Protein AF-A0A0X3PTU3-F1 (afdb_monomer_lite)

pLDDT: mean 90.6, std 8.25, range [59.19, 98.12]

Radius of gyration: 19.1 Å; chains: 1; bounding box: 50×30×57 Å

Foldseek 3Di:
DVVQLVVCCVPQQPDPPDDLLNSLVSCVVTVVCVLCPVLLADPDDPVNLVVSQVVVLVSLCSSVVHDVVVVDDSVVSCVVSVHDGSVVVSLVSNVVSVVVLVVDDCPDPVVCVVPDDDPDDDDDPDDDDDHSLNVNLVSCVVVVHDPVVD

Structure (mmCIF, N/CA/C/O backbone):
data_AF-A0A0X3PTU3-F1
#
_entry.id   AF-A0A0X3PTU3-F1
#
loop_
_atom_site.group_PDB
_atom_site.id
_atom_site.type_symbol
_atom_site.label_atom_id
_atom_site.label_alt_id
_atom_site.label_comp_id
_atom_site.label_asym_id
_atom_site.label_entity_id
_atom_site.label_seq_id
_atom_site.pdbx_PDB_ins_code
_atom_site.Cartn_x
_atom_site.Cartn_y
_atom_site.Cartn_z
_atom_site.occupancy
_atom_site.B_iso_or_equiv
_atom_site.auth_seq_id
_atom_site.auth_comp_id
_atom_site.auth_asym_id
_atom_site.auth_atom_id
_atom_site.pdbx_PDB_model_num
ATOM 1 N N . ALA A 1 1 ? -5.047 10.588 1.372 1.00 91.06 1 ALA A N 1
ATOM 2 C CA . ALA A 1 1 ? -5.165 9.525 2.401 1.00 91.06 1 ALA A CA 1
ATOM 3 C C . ALA A 1 1 ? -5.311 10.064 3.829 1.00 91.06 1 ALA A C 1
ATOM 5 O O . ALA A 1 1 ? -6.322 9.773 4.450 1.00 91.06 1 ALA A O 1
ATOM 6 N N . SER A 1 2 ? -4.368 10.862 4.358 1.00 95.00 2 SER A N 1
ATOM 7 C CA . SER A 1 2 ? -4.467 11.396 5.737 1.00 95.00 2 SER A CA 1
ATOM 8 C C . SER A 1 2 ? -5.755 12.192 5.989 1.00 95.00 2 SER A C 1
ATOM 10 O O . SER A 1 2 ? -6.485 11.901 6.932 1.00 95.00 2 SER A O 1
ATOM 12 N N . GLN A 1 3 ? -6.103 13.111 5.080 1.00 96.62 3 GLN A N 1
ATOM 13 C CA . GLN A 1 3 ? -7.364 13.857 5.158 1.00 96.62 3 GLN A CA 1
ATOM 14 C C . GLN A 1 3 ? -8.588 12.931 5.120 1.00 96.62 3 GLN A C 1
ATOM 16 O O . GLN A 1 3 ? -9.483 13.077 5.943 1.00 96.62 3 GLN A O 1
ATOM 21 N N . ALA A 1 4 ? -8.603 11.938 4.222 1.00 96.00 4 ALA A N 1
ATOM 22 C CA . ALA A 1 4 ? -9.687 10.957 4.135 1.00 96.00 4 ALA A CA 1
ATOM 23 C C . ALA A 1 4 ? -9.861 10.175 5.450 1.00 96.00 4 ALA A C 1
ATOM 25 O O . ALA A 1 4 ? -10.980 10.004 5.923 1.00 96.00 4 ALA A O 1
ATOM 26 N N . PHE A 1 5 ? -8.759 9.766 6.089 1.00 97.56 5 PHE A N 1
ATOM 27 C CA . PHE A 1 5 ? -8.810 9.137 7.409 1.00 97.56 5 PHE A CA 1
ATOM 28 C C . PHE A 1 5 ? -9.349 10.102 8.476 1.00 97.56 5 PHE A C 1
ATOM 30 O O . PHE A 1 5 ? -10.221 9.719 9.250 1.00 97.56 5 PHE A O 1
ATOM 37 N N . GLY A 1 6 ? -8.872 11.351 8.504 1.00 97.19 6 GLY A N 1
ATOM 38 C CA . GLY A 1 6 ? -9.312 12.363 9.471 1.00 97.19 6 GLY A CA 1
ATOM 39 C C . GLY A 1 6 ? -10.801 12.709 9.359 1.00 97.19 6 GLY A C 1
ATOM 40 O O . GLY A 1 6 ? -11.489 12.796 10.371 1.00 97.19 6 GLY A O 1
ATOM 41 N N . ARG A 1 7 ? -11.340 12.817 8.138 1.00 96.94 7 ARG A N 1
ATOM 42 C CA . ARG A 1 7 ? -12.767 13.113 7.902 1.00 96.94 7 ARG A CA 1
ATOM 43 C C . ARG A 1 7 ? -13.709 12.038 8.455 1.00 96.94 7 ARG A C 1
ATOM 45 O O . ARG A 1 7 ? -14.828 12.355 8.838 1.00 96.94 7 ARG A O 1
ATOM 52 N N . LEU A 1 8 ? -13.253 10.788 8.543 1.00 96.31 8 LEU A N 1
ATOM 53 C CA . LEU A 1 8 ? -14.029 9.659 9.075 1.00 96.31 8 LEU A CA 1
ATOM 54 C C . LEU A 1 8 ? -13.876 9.469 10.597 1.00 96.31 8 LEU A C 1
ATOM 56 O O . LEU A 1 8 ? -14.419 8.520 11.167 1.00 96.31 8 LEU A O 1
ATOM 60 N N . GLN A 1 9 ? -13.144 10.354 11.282 1.00 95.25 9 GLN A N 1
ATOM 61 C CA . GLN A 1 9 ? -12.805 10.184 12.695 1.00 95.25 9 GLN A CA 1
ATOM 62 C C . GLN A 1 9 ? -14.021 10.195 13.620 1.00 95.25 9 GLN A C 1
ATOM 64 O O . GLN A 1 9 ? -14.184 9.260 14.405 1.00 95.25 9 GLN A O 1
ATOM 69 N N . ALA A 1 10 ? -14.884 11.204 13.510 1.00 94.19 10 ALA A N 1
ATOM 70 C CA . ALA A 1 10 ? -16.081 11.306 14.343 1.00 94.19 10 ALA A CA 1
ATOM 71 C C . ALA A 1 10 ? -17.159 10.286 13.938 1.00 94.19 10 ALA A C 1
ATOM 73 O O . ALA A 1 10 ? -17.757 9.640 14.794 1.00 94.19 10 ALA A O 1
ATOM 74 N N . SER A 1 11 ? -17.372 10.102 12.632 1.00 95.12 11 SER A N 1
ATOM 75 C CA . SER A 1 11 ? -18.475 9.294 12.103 1.00 95.12 11 SER A CA 1
ATOM 76 C C . SER A 1 11 ? -18.219 7.786 12.144 1.00 95.12 11 SER A C 1
ATOM 78 O O . SER A 1 11 ? -19.162 7.025 12.367 1.00 95.12 11 SER A O 1
ATOM 80 N N . VAL A 1 12 ? -16.966 7.347 11.956 1.00 96.44 12 VAL A N 1
ATOM 81 C CA . VAL A 1 12 ? -16.606 5.923 11.849 1.00 96.44 12 VAL A CA 1
ATOM 82 C C . VAL A 1 12 ? -15.658 5.481 12.963 1.00 96.44 12 VAL A C 1
ATOM 84 O O . VAL A 1 12 ? -15.972 4.550 13.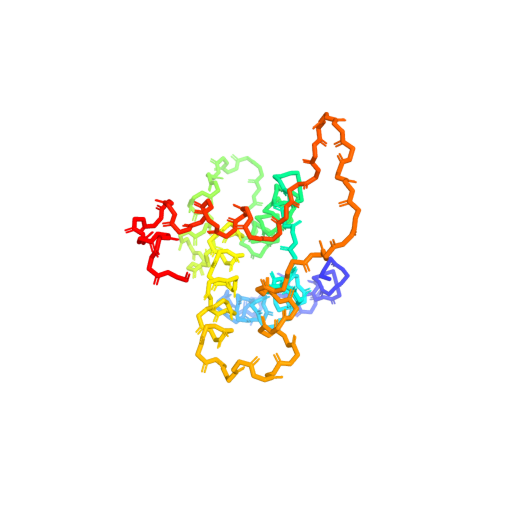704 1.00 96.44 12 VAL A O 1
ATOM 87 N N . TRP A 1 13 ? -14.494 6.120 13.121 1.00 95.62 13 TRP A N 1
ATOM 88 C CA . TRP A 1 13 ? -13.442 5.591 14.006 1.00 95.62 13 TRP A CA 1
ATOM 89 C C . TRP A 1 13 ? -13.807 5.686 15.492 1.00 95.62 13 TRP A C 1
ATOM 91 O O . TRP A 1 13 ? -13.552 4.744 16.249 1.00 95.62 13 TRP A O 1
ATOM 101 N N . ASN A 1 14 ? -14.434 6.787 15.911 1.00 94.25 14 ASN A N 1
ATOM 102 C CA . ASN A 1 14 ? -14.815 7.042 17.304 1.00 94.25 14 ASN A CA 1
ATOM 103 C C . ASN A 1 14 ? -16.208 6.529 17.675 1.00 94.25 14 ASN A C 1
ATOM 105 O O . ASN A 1 14 ? -16.518 6.441 18.856 1.00 94.25 14 ASN A O 1
ATOM 109 N N . ARG A 1 15 ? -17.032 6.136 16.701 1.00 94.62 15 ARG A N 1
ATOM 110 C CA . ARG A 1 15 ? -18.385 5.650 16.977 1.00 94.62 15 ARG A CA 1
ATOM 111 C C . ARG A 1 15 ? -18.351 4.244 17.584 1.00 94.62 15 ARG A C 1
ATOM 113 O O . ARG A 1 15 ? -17.747 3.334 17.007 1.00 94.62 15 ARG A O 1
ATOM 120 N N . HIS A 1 16 ? -19.003 4.070 18.735 1.00 91.00 16 HIS A N 1
ATOM 121 C CA . HIS A 1 16 ? -19.056 2.795 19.465 1.00 91.00 16 HIS A CA 1
ATOM 122 C C . HIS A 1 16 ? -20.005 1.774 18.823 1.00 91.00 16 HIS A C 1
ATOM 124 O O . HIS A 1 16 ? -19.693 0.592 18.799 1.00 91.00 16 HIS A O 1
ATOM 130 N N . GLY A 1 17 ? -21.105 2.226 18.214 1.00 93.25 17 GLY A N 1
ATOM 131 C CA . GLY A 1 17 ? -22.088 1.347 17.563 1.00 93.25 17 GLY A CA 1
ATOM 132 C C . GLY A 1 17 ? -21.658 0.744 16.218 1.00 93.25 17 GLY A C 1
ATOM 133 O O . GLY A 1 17 ? -22.477 0.133 15.546 1.00 93.25 17 GLY A O 1
ATOM 134 N N . ILE A 1 18 ? -20.408 0.938 15.779 1.00 95.81 18 ILE A N 1
ATOM 135 C CA . ILE A 1 18 ? -19.899 0.363 14.524 1.00 95.81 18 ILE A CA 1
ATOM 136 C C . ILE A 1 18 ? -18.930 -0.768 14.851 1.00 95.81 18 ILE A C 1
ATOM 138 O O . ILE A 1 18 ? -17.892 -0.544 15.478 1.00 95.81 18 ILE A O 1
ATOM 142 N N . HIS A 1 19 ? -19.226 -1.965 14.344 1.00 96.69 19 HIS A N 1
ATOM 143 C CA . HIS A 1 19 ? -18.353 -3.127 14.484 1.00 96.69 19 HIS A CA 1
ATOM 144 C C . HIS A 1 19 ? -16.975 -2.906 13.850 1.00 96.69 19 HIS A C 1
ATOM 146 O O . HIS A 1 19 ? -16.841 -2.291 12.786 1.00 96.69 19 HIS A O 1
ATOM 152 N N . LEU A 1 20 ? -15.942 -3.484 14.470 1.00 96.50 20 LEU A N 1
ATOM 153 C CA . LEU A 1 20 ? -14.557 -3.388 14.005 1.00 96.50 20 LEU A CA 1
ATOM 154 C C . LEU A 1 20 ? -14.405 -3.827 12.542 1.00 96.50 20 LEU A C 1
ATOM 156 O O . LEU A 1 20 ? -13.780 -3.116 11.758 1.00 96.50 20 LEU A O 1
ATOM 160 N N . ASN A 1 21 ? -15.031 -4.939 12.146 1.00 97.12 21 ASN A N 1
ATOM 161 C CA . ASN A 1 21 ? -14.969 -5.433 10.768 1.00 97.12 21 ASN A CA 1
ATOM 162 C C . ASN A 1 21 ? -15.468 -4.384 9.754 1.00 97.12 21 ASN A C 1
ATOM 164 O O . ASN A 1 21 ? -14.843 -4.160 8.719 1.00 97.12 21 ASN A O 1
ATOM 168 N N . THR A 1 22 ? -16.547 -3.666 10.077 1.00 97.69 22 THR A N 1
ATOM 169 C CA . THR A 1 22 ? -17.068 -2.574 9.241 1.00 97.69 22 THR A CA 1
ATOM 170 C C . THR A 1 22 ? -16.081 -1.410 9.160 1.00 97.69 22 THR A C 1
ATOM 172 O O . THR A 1 22 ? -15.844 -0.886 8.070 1.00 97.69 22 THR A O 1
ATOM 175 N N . LYS A 1 23 ? -15.427 -1.045 10.274 1.00 98.06 23 LYS A N 1
ATOM 176 C CA . LYS A 1 23 ? -14.362 -0.025 10.272 1.00 98.06 23 LYS A CA 1
ATOM 177 C C . LYS A 1 23 ? -13.189 -0.443 9.379 1.00 98.06 23 LYS A C 1
ATOM 179 O O . LYS A 1 23 ? -12.700 0.371 8.600 1.00 98.06 23 LYS A O 1
ATOM 184 N N . LEU A 1 24 ? -12.771 -1.708 9.435 1.00 98.06 24 LEU A N 1
ATOM 185 C CA . LEU A 1 24 ? -11.685 -2.231 8.599 1.00 98.06 24 LEU A CA 1
ATOM 186 C C . LEU A 1 24 ? -12.059 -2.261 7.110 1.00 98.06 24 LEU A C 1
ATOM 188 O O . LEU A 1 24 ? -11.236 -1.893 6.271 1.00 98.06 24 LEU A O 1
ATOM 192 N N . LYS A 1 25 ? -13.303 -2.622 6.768 1.00 97.88 25 LYS A N 1
ATOM 193 C CA . LYS A 1 25 ? -13.815 -2.534 5.388 1.00 97.88 25 LYS A CA 1
ATOM 194 C C . LYS A 1 25 ? -13.803 -1.091 4.876 1.00 97.88 25 LYS A C 1
ATOM 196 O O . LYS A 1 25 ? -13.281 -0.846 3.792 1.00 97.88 25 LYS A O 1
ATOM 201 N N . MET A 1 26 ? -14.277 -0.134 5.676 1.00 97.62 26 MET A N 1
ATOM 202 C CA . MET A 1 26 ? -14.223 1.297 5.339 1.00 97.62 26 MET A CA 1
ATOM 203 C C . MET A 1 26 ? -12.784 1.796 5.168 1.00 97.62 26 MET A C 1
ATOM 205 O O . MET A 1 26 ? -12.476 2.524 4.225 1.00 97.62 26 MET A O 1
ATOM 209 N N . TYR A 1 27 ? -11.876 1.363 6.045 1.00 98.12 27 TYR A N 1
ATOM 210 C CA . TYR A 1 27 ? -10.459 1.694 5.948 1.00 98.12 27 TYR A CA 1
ATOM 211 C C . TYR A 1 27 ? -9.841 1.196 4.633 1.00 98.12 27 TYR A C 1
ATOM 213 O O . TYR A 1 27 ? -9.174 1.971 3.943 1.00 98.12 27 TYR A O 1
ATOM 221 N N . LYS A 1 28 ? -10.112 -0.061 4.250 1.00 97.81 28 LYS A N 1
ATOM 222 C CA . LYS A 1 28 ? -9.689 -0.634 2.962 1.00 97.81 28 LYS A CA 1
ATOM 223 C C . LYS A 1 28 ? -10.262 0.152 1.778 1.00 97.81 28 LYS A C 1
ATOM 225 O O . LYS A 1 28 ? -9.511 0.554 0.892 1.00 97.81 28 LYS A O 1
ATOM 230 N N . ALA A 1 29 ? -11.569 0.402 1.795 1.00 97.62 29 ALA A N 1
ATOM 231 C CA . ALA A 1 29 ? -12.295 0.998 0.678 1.00 97.62 29 ALA A CA 1
ATOM 232 C C . ALA A 1 29 ? -11.948 2.471 0.419 1.00 97.62 29 ALA A C 1
ATOM 234 O O . ALA A 1 29 ? -11.891 2.881 -0.737 1.00 97.62 29 ALA A O 1
ATOM 235 N N . VAL A 1 30 ? -11.704 3.264 1.469 1.00 97.62 30 VAL A N 1
ATOM 236 C CA . VAL A 1 30 ? -11.517 4.721 1.338 1.00 97.62 30 VAL A CA 1
ATOM 237 C C . VAL A 1 30 ? -10.066 5.130 1.554 1.00 97.62 30 VAL A C 1
ATOM 239 O O . VAL A 1 30 ? -9.506 5.907 0.782 1.00 97.62 30 VAL A O 1
ATOM 242 N N . VAL A 1 31 ? -9.432 4.644 2.622 1.00 97.88 31 VAL A N 1
ATOM 243 C CA . VAL A 1 31 ? -8.127 5.171 3.041 1.00 97.88 31 VAL A CA 1
ATOM 244 C C . VAL A 1 31 ? -6.997 4.455 2.321 1.00 97.88 31 VAL A C 1
ATOM 246 O O . VAL A 1 31 ? -6.118 5.132 1.789 1.00 97.88 31 VAL A O 1
ATOM 249 N N . LEU A 1 32 ? -7.020 3.119 2.283 1.00 97.19 32 LEU A N 1
ATOM 250 C CA . LEU A 1 32 ? -5.991 2.338 1.593 1.00 97.19 32 LEU A CA 1
ATOM 251 C C . LEU A 1 32 ? -6.043 2.523 0.080 1.00 97.19 32 LEU A C 1
ATOM 253 O O . LEU A 1 32 ? -4.991 2.716 -0.521 1.00 97.19 32 LEU A O 1
ATOM 257 N N . SER A 1 33 ? -7.235 2.539 -0.519 1.00 96.56 33 SER A N 1
ATOM 258 C CA . SER A 1 33 ? -7.405 2.847 -1.946 1.00 96.56 33 SER A CA 1
ATOM 259 C C . SER A 1 33 ? -6.790 4.204 -2.305 1.00 96.56 33 SER A C 1
ATOM 261 O O . SER A 1 33 ? -5.973 4.288 -3.214 1.00 96.56 33 SER A O 1
ATOM 263 N N . THR A 1 34 ? -7.075 5.248 -1.520 1.00 97.06 34 THR A N 1
ATOM 264 C CA . THR A 1 34 ? -6.476 6.577 -1.714 1.00 97.06 34 THR A CA 1
ATOM 265 C C . THR A 1 34 ? -4.968 6.583 -1.442 1.00 97.06 34 THR A C 1
ATOM 267 O O . THR A 1 34 ? -4.233 7.344 -2.062 1.00 97.06 34 THR A O 1
ATOM 270 N N . LEU A 1 35 ? -4.485 5.794 -0.475 1.00 96.19 35 LEU A N 1
ATOM 271 C CA . LEU A 1 35 ? -3.063 5.733 -0.115 1.00 96.19 35 LEU A CA 1
ATOM 272 C C . LEU A 1 35 ? -2.219 5.059 -1.199 1.00 96.19 35 LEU A C 1
ATOM 274 O O . LEU A 1 35 ? -1.071 5.447 -1.396 1.00 96.19 35 LEU A O 1
ATOM 278 N N . LEU A 1 36 ? -2.780 4.046 -1.857 1.00 95.81 36 LEU A N 1
ATOM 279 C CA . LEU A 1 36 ? -2.118 3.236 -2.878 1.00 95.81 36 LEU A CA 1
ATOM 280 C C . LEU A 1 36 ? -2.505 3.649 -4.304 1.00 95.81 36 LEU A C 1
ATOM 282 O O . LEU A 1 36 ? -2.136 2.964 -5.254 1.00 95.81 36 LEU A O 1
ATOM 286 N N . TYR A 1 37 ? -3.236 4.750 -4.465 1.00 94.75 37 TYR A N 1
ATOM 287 C CA . TYR A 1 37 ? -3.662 5.231 -5.772 1.00 94.75 37 TYR A CA 1
ATOM 288 C C . TYR A 1 37 ? -2.454 5.548 -6.662 1.00 94.75 37 TYR A C 1
ATOM 290 O O . TYR A 1 37 ? -1.652 6.418 -6.332 1.00 94.75 37 TYR A O 1
ATOM 298 N N . GLY A 1 38 ? -2.325 4.844 -7.789 1.00 92.50 38 GLY A N 1
ATOM 299 C CA . GLY A 1 38 ? -1.200 4.988 -8.715 1.00 92.50 38 GLY A CA 1
ATOM 300 C C . GLY A 1 38 ? 0.089 4.301 -8.256 1.00 92.50 38 GLY A C 1
ATOM 301 O O . GLY A 1 38 ? 1.123 4.442 -8.912 1.00 92.50 38 GLY A O 1
ATOM 302 N N . ALA A 1 39 ? 0.061 3.537 -7.158 1.00 92.75 39 ALA A N 1
ATOM 303 C CA . ALA A 1 39 ? 1.233 2.818 -6.666 1.00 92.75 39 ALA A CA 1
ATOM 304 C C . ALA A 1 39 ? 1.759 1.761 -7.652 1.00 92.75 39 ALA A C 1
ATOM 306 O O . ALA A 1 39 ? 2.916 1.347 -7.524 1.00 92.75 39 ALA A O 1
ATOM 307 N N . GLU A 1 40 ? 0.958 1.368 -8.655 1.00 91.44 40 GLU A N 1
ATOM 308 C CA . GLU A 1 40 ? 1.380 0.496 -9.757 1.00 91.44 40 GLU A CA 1
ATOM 309 C C . GLU A 1 40 ? 2.651 0.988 -10.450 1.00 91.44 40 GLU A C 1
ATOM 311 O O . GLU A 1 40 ? 3.478 0.166 -10.847 1.00 91.44 40 GLU A O 1
ATOM 316 N N . THR A 1 41 ? 2.806 2.307 -10.598 1.00 88.00 41 THR A N 1
ATOM 317 C CA . THR A 1 41 ? 3.835 2.930 -11.447 1.00 88.00 41 THR A CA 1
ATOM 318 C C . THR A 1 41 ? 4.890 3.698 -10.654 1.00 88.00 41 THR A C 1
ATOM 320 O O . THR A 1 41 ? 5.874 4.182 -11.218 1.00 88.00 41 THR A O 1
ATOM 323 N N . TRP A 1 42 ? 4.748 3.785 -9.329 1.00 89.81 42 TRP A N 1
ATOM 324 C CA . TRP A 1 42 ? 5.689 4.519 -8.490 1.00 89.81 42 TRP A CA 1
ATOM 325 C C . TRP A 1 42 ? 7.053 3.831 -8.389 1.00 89.81 42 TRP A C 1
ATOM 327 O O . TRP A 1 42 ? 7.172 2.662 -8.015 1.00 89.81 42 TRP A O 1
ATOM 337 N N . THR A 1 43 ? 8.123 4.607 -8.559 1.00 87.50 43 THR A N 1
ATOM 338 C CA . THR A 1 43 ? 9.445 4.267 -8.017 1.00 87.50 43 THR A CA 1
ATOM 339 C C . THR A 1 43 ? 9.470 4.503 -6.510 1.00 87.50 43 THR A C 1
ATOM 341 O O . THR A 1 43 ? 9.843 5.578 -6.035 1.00 87.50 43 THR A O 1
ATOM 344 N N . VAL A 1 44 ? 9.059 3.497 -5.735 1.00 83.31 44 VAL A N 1
ATOM 345 C CA . VAL A 1 44 ? 9.012 3.614 -4.273 1.00 83.31 44 VAL A CA 1
ATOM 346 C C . VAL A 1 44 ? 10.409 3.470 -3.664 1.00 83.31 44 VAL A C 1
ATOM 348 O O . VAL A 1 44 ? 10.988 2.384 -3.608 1.00 83.31 44 VAL A O 1
ATOM 351 N N . TYR A 1 45 ? 10.943 4.576 -3.149 1.00 86.25 45 TYR A N 1
ATOM 352 C CA . TYR A 1 45 ? 12.158 4.577 -2.332 1.00 86.25 45 TYR A CA 1
ATOM 353 C C . TYR A 1 45 ? 11.881 4.065 -0.914 1.00 86.25 45 TYR A C 1
ATOM 355 O O . TYR A 1 45 ? 10.777 4.214 -0.389 1.00 86.25 45 TYR A O 1
ATOM 363 N N . SER A 1 46 ? 12.911 3.533 -0.249 1.00 86.31 46 SER A N 1
ATOM 364 C CA . SER A 1 46 ? 12.821 3.006 1.124 1.00 86.31 46 SER A CA 1
ATOM 365 C C . SER A 1 46 ? 12.226 4.014 2.110 1.00 86.31 46 SER A C 1
ATOM 367 O O . SER A 1 46 ? 11.337 3.667 2.885 1.00 86.31 46 SER A O 1
ATOM 369 N N . ASN A 1 47 ? 12.649 5.278 2.036 1.00 90.31 47 ASN A N 1
ATOM 370 C CA . ASN A 1 47 ? 12.125 6.341 2.895 1.00 90.31 47 ASN A CA 1
ATOM 371 C C . ASN A 1 47 ? 10.629 6.594 2.678 1.00 90.31 47 ASN A C 1
ATOM 373 O O . ASN A 1 47 ? 9.914 6.843 3.646 1.00 90.31 47 ASN A O 1
ATOM 377 N N . GLN A 1 48 ? 10.150 6.501 1.435 1.00 91.56 48 GLN A N 1
ATOM 378 C CA . GLN A 1 48 ? 8.730 6.672 1.125 1.00 91.56 48 GLN A CA 1
ATOM 379 C C . GLN A 1 48 ? 7.920 5.478 1.632 1.00 91.56 48 GLN A C 1
ATOM 381 O O . GLN A 1 48 ? 6.934 5.668 2.339 1.00 91.56 48 GLN A O 1
ATOM 386 N N . ALA A 1 49 ? 8.392 4.251 1.382 1.00 92.31 49 ALA A N 1
ATOM 387 C CA . ALA A 1 49 ? 7.755 3.044 1.906 1.00 92.31 49 ALA A CA 1
ATOM 388 C C . ALA A 1 49 ? 7.650 3.070 3.441 1.00 92.31 49 ALA A C 1
ATOM 390 O O . ALA A 1 49 ? 6.600 2.746 3.986 1.00 92.31 49 ALA A O 1
ATOM 391 N N . ARG A 1 50 ? 8.698 3.535 4.139 1.00 94.75 50 ARG A N 1
ATOM 392 C CA . ARG A 1 50 ? 8.696 3.676 5.603 1.00 94.75 50 ARG A CA 1
ATOM 393 C C . ARG A 1 50 ? 7.642 4.672 6.092 1.00 94.75 50 ARG A C 1
ATOM 395 O O . ARG A 1 50 ? 6.923 4.369 7.039 1.00 94.75 50 ARG A O 1
ATOM 402 N N . LYS A 1 51 ? 7.518 5.835 5.441 1.00 95.88 51 LYS A N 1
ATOM 403 C CA . LYS A 1 51 ? 6.491 6.838 5.780 1.00 95.88 51 LYS A CA 1
ATOM 404 C C . LYS A 1 51 ? 5.077 6.292 5.569 1.00 95.88 51 LYS A C 1
ATOM 406 O O . LYS A 1 51 ? 4.225 6.460 6.440 1.00 95.88 51 LYS A O 1
ATOM 411 N N . LEU A 1 52 ? 4.846 5.605 4.449 1.00 96.31 52 LEU A N 1
ATOM 412 C CA . LEU A 1 52 ? 3.566 4.959 4.153 1.00 96.31 52 LEU A CA 1
ATOM 413 C C . LEU A 1 52 ? 3.241 3.866 5.182 1.00 96.31 52 LEU A C 1
ATOM 415 O O . LEU A 1 52 ? 2.119 3.818 5.681 1.00 96.31 52 LEU A O 1
ATOM 419 N N . ASN A 1 53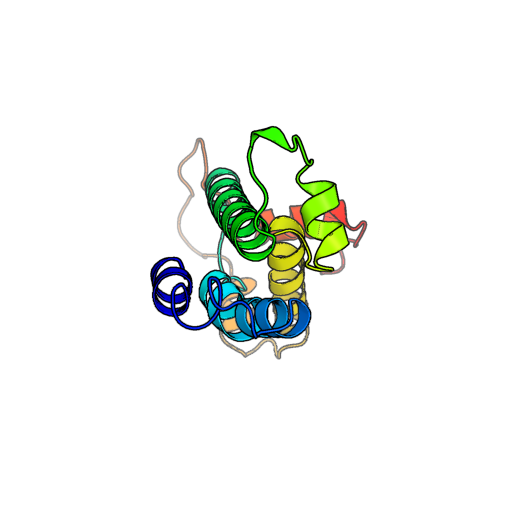 ? 4.225 3.040 5.550 1.00 96.38 53 ASN A N 1
ATOM 420 C CA . ASN A 1 53 ? 4.062 1.992 6.557 1.00 96.38 53 ASN A CA 1
ATOM 421 C C . ASN A 1 53 ? 3.720 2.568 7.937 1.00 96.38 53 ASN A C 1
ATOM 423 O O . ASN A 1 53 ? 2.772 2.117 8.574 1.00 96.38 53 ASN A O 1
ATOM 427 N N . HIS A 1 54 ? 4.426 3.619 8.362 1.00 96.25 54 HIS A N 1
ATOM 428 C CA . HIS A 1 54 ? 4.125 4.314 9.612 1.00 96.25 54 HIS A CA 1
ATOM 429 C C . HIS A 1 54 ? 2.703 4.897 9.616 1.00 96.25 54 HIS A C 1
ATOM 431 O O . HIS A 1 54 ? 1.962 4.722 10.582 1.00 96.25 54 HIS A O 1
ATOM 437 N N . PHE A 1 55 ? 2.289 5.552 8.524 1.00 97.56 55 PHE A N 1
ATOM 438 C CA . PHE A 1 55 ? 0.923 6.062 8.388 1.00 97.56 55 PHE A CA 1
ATOM 439 C C . PHE A 1 55 ? -0.118 4.937 8.483 1.00 97.56 55 PHE A C 1
ATOM 441 O O . PHE A 1 55 ? -1.097 5.066 9.218 1.00 97.56 55 PHE A O 1
ATOM 448 N N . HIS A 1 56 ? 0.107 3.830 7.775 1.00 97.88 56 HIS A N 1
ATOM 449 C CA . HIS A 1 56 ? -0.776 2.670 7.778 1.00 97.88 56 HIS A CA 1
ATOM 450 C C . HIS A 1 56 ? -0.954 2.084 9.184 1.00 97.88 56 HIS A C 1
ATOM 452 O O . HIS A 1 56 ? -2.081 1.997 9.673 1.00 97.88 56 HIS A O 1
ATOM 458 N N . LEU A 1 57 ? 0.147 1.788 9.876 1.00 97.38 57 LEU A N 1
ATOM 459 C CA . LEU A 1 57 ? 0.127 1.239 11.234 1.00 97.38 57 LEU A CA 1
ATOM 460 C C . LEU A 1 57 ? -0.486 2.210 12.248 1.00 97.38 57 LEU A C 1
ATOM 462 O O . LEU A 1 57 ? -1.258 1.796 13.111 1.00 97.38 57 LEU A O 1
ATOM 466 N N . SER A 1 58 ? -0.209 3.512 12.117 1.00 96.81 58 SER A N 1
ATOM 467 C CA . SER A 1 58 ? -0.839 4.545 12.947 1.00 96.81 58 SER A CA 1
ATOM 468 C C . SER A 1 58 ? -2.364 4.549 12.785 1.00 96.81 58 SER A C 1
ATOM 470 O O . SER A 1 58 ? -3.093 4.623 13.776 1.00 96.81 58 SER A O 1
ATOM 472 N N . CYS A 1 59 ? -2.862 4.401 11.553 1.00 97.25 59 CYS A N 1
ATOM 473 C CA . CYS A 1 59 ? -4.296 4.291 11.290 1.00 97.25 59 CYS A CA 1
ATOM 474 C C . CYS A 1 59 ? -4.899 3.031 11.925 1.00 97.25 59 CYS A C 1
ATOM 476 O O . CYS A 1 59 ? -5.920 3.130 12.605 1.00 97.25 59 CYS A O 1
ATOM 478 N N . LEU A 1 60 ? -4.265 1.866 11.746 1.00 97.69 60 LEU A N 1
ATOM 479 C CA . LEU A 1 60 ? -4.755 0.603 12.307 1.00 97.69 60 LEU A CA 1
ATOM 480 C C . LEU A 1 60 ? -4.791 0.632 13.837 1.00 97.69 60 LEU A C 1
ATOM 482 O O . LEU A 1 60 ? -5.814 0.290 14.428 1.00 97.69 60 LEU A O 1
ATOM 486 N N . ARG A 1 61 ? -3.733 1.138 14.484 1.00 97.12 61 ARG A N 1
ATOM 487 C CA . ARG A 1 61 ? -3.699 1.319 15.944 1.00 97.12 61 ARG A CA 1
ATOM 488 C C . ARG A 1 61 ? -4.828 2.222 16.440 1.00 97.12 61 ARG A C 1
ATOM 490 O O . ARG A 1 61 ? -5.480 1.895 17.427 1.00 97.12 61 ARG A O 1
ATOM 497 N N . ARG A 1 62 ? -5.120 3.319 15.729 1.00 96.38 62 ARG A N 1
ATOM 498 C CA . ARG A 1 62 ? -6.242 4.217 16.062 1.00 96.38 62 ARG A CA 1
ATOM 499 C C . ARG A 1 62 ? -7.610 3.554 15.891 1.00 96.38 62 ARG A C 1
ATOM 501 O O . ARG A 1 62 ? -8.500 3.818 16.698 1.00 96.38 62 ARG A O 1
ATOM 508 N N . ILE A 1 63 ? -7.786 2.711 14.871 1.00 96.75 63 ILE A N 1
ATOM 509 C CA . ILE A 1 63 ? -9.025 1.942 14.659 1.00 96.75 63 ILE A CA 1
ATOM 510 C C . ILE A 1 63 ? -9.221 0.918 15.784 1.00 96.75 63 ILE A C 1
ATOM 512 O O . ILE A 1 63 ? -10.325 0.811 16.313 1.00 96.75 63 ILE A O 1
ATOM 516 N N . LEU A 1 64 ? -8.149 0.226 16.176 1.00 95.88 64 LEU A N 1
ATOM 517 C CA . LEU A 1 64 ? -8.136 -0.762 17.260 1.00 95.88 64 LEU A CA 1
ATOM 518 C C . LEU A 1 64 ? -8.136 -0.147 18.669 1.00 95.88 64 LEU A C 1
ATOM 520 O O . LEU A 1 64 ? -8.209 -0.885 19.643 1.00 95.88 64 LEU A O 1
ATOM 524 N N . LYS A 1 65 ? -8.049 1.186 18.785 1.00 95.25 65 LYS A N 1
ATOM 525 C CA . LYS A 1 65 ? -7.959 1.916 20.063 1.00 95.25 65 LYS A CA 1
ATOM 526 C C . LYS A 1 65 ? -6.763 1.496 20.930 1.00 95.25 65 LYS A C 1
ATOM 528 O O . LYS A 1 65 ? -6.833 1.561 22.152 1.00 95.25 65 LYS A O 1
ATOM 533 N N . LEU A 1 66 ? -5.654 1.130 20.288 1.00 95.50 66 LEU A N 1
ATOM 534 C CA . LEU A 1 66 ? -4.421 0.753 20.974 1.00 95.50 66 LEU A CA 1
ATOM 535 C C . LEU A 1 66 ? -3.649 1.983 21.449 1.00 95.50 66 LEU A C 1
ATOM 537 O O . LEU A 1 66 ? -3.479 2.961 20.710 1.00 95.50 66 LEU A O 1
ATOM 541 N N . ARG A 1 67 ? -3.145 1.898 22.676 1.00 92.94 67 ARG A N 1
ATOM 542 C CA . ARG A 1 67 ? -2.274 2.882 23.315 1.00 92.94 67 ARG A CA 1
ATOM 543 C C . ARG A 1 67 ? -0.824 2.417 23.230 1.00 92.94 67 ARG A C 1
ATOM 545 O O . ARG A 1 67 ? -0.528 1.236 23.083 1.00 92.94 67 ARG A O 1
ATOM 552 N N . TRP A 1 68 ? 0.108 3.358 23.359 1.00 87.94 68 TRP A N 1
ATOM 553 C CA . TRP A 1 68 ? 1.541 3.040 23.380 1.00 87.94 68 TRP A CA 1
ATOM 554 C C . TRP A 1 68 ? 1.922 2.139 24.572 1.00 87.94 68 TRP A C 1
ATOM 556 O O . TRP A 1 68 ? 2.840 1.330 24.464 1.00 87.94 68 TRP A O 1
ATOM 566 N N . GLN A 1 69 ? 1.183 2.249 25.681 1.00 93.69 69 GLN A N 1
ATOM 567 C CA . GLN A 1 69 ? 1.363 1.466 26.909 1.00 93.69 69 GLN A CA 1
ATOM 568 C C . GLN A 1 69 ? 1.094 -0.024 26.705 1.00 93.69 69 GLN A C 1
ATOM 570 O O . GLN A 1 69 ? 1.685 -0.842 27.402 1.00 93.69 69 GLN A O 1
ATOM 575 N N . ASP A 1 70 ? 0.260 -0.375 25.723 1.00 93.94 70 ASP A N 1
ATOM 576 C CA . ASP A 1 70 ? -0.117 -1.763 25.458 1.00 93.94 70 ASP A CA 1
ATOM 577 C C . ASP A 1 70 ? 1.059 -2.567 24.861 1.00 93.94 70 ASP A C 1
ATOM 579 O O . ASP A 1 70 ? 0.985 -3.788 24.777 1.00 93.94 70 ASP A O 1
ATOM 583 N N . ARG A 1 71 ? 2.142 -1.891 24.425 1.00 93.75 71 ARG A N 1
ATOM 584 C CA . ARG A 1 71 ? 3.378 -2.485 23.867 1.00 93.75 71 ARG A CA 1
ATOM 585 C C . ARG A 1 71 ? 3.135 -3.535 22.772 1.00 93.75 71 ARG A C 1
ATOM 587 O O . ARG A 1 71 ? 3.948 -4.429 22.562 1.00 93.75 71 ARG A O 1
ATOM 594 N N . ILE A 1 72 ? 2.033 -3.393 22.035 1.00 95.94 72 ILE A N 1
ATOM 595 C CA . ILE A 1 72 ? 1.641 -4.335 20.986 1.00 95.94 72 ILE A CA 1
ATOM 596 C C . ILE A 1 72 ? 2.531 -4.146 19.747 1.00 95.94 72 ILE A C 1
ATOM 598 O O . ILE A 1 72 ? 2.576 -3.031 19.194 1.00 95.94 72 ILE A O 1
ATOM 602 N N . PRO A 1 73 ? 3.210 -5.211 19.276 1.00 96.19 73 PRO A N 1
ATOM 603 C CA . PRO A 1 73 ? 4.081 -5.134 18.112 1.00 96.19 73 PRO A CA 1
ATOM 604 C C . PRO A 1 73 ? 3.282 -4.898 16.825 1.00 96.19 73 PRO A C 1
ATOM 606 O O . PRO A 1 73 ? 2.105 -5.238 16.716 1.00 96.19 73 PRO A O 1
ATOM 609 N N . ASP A 1 74 ? 3.931 -4.317 15.815 1.00 95.31 74 ASP A N 1
ATOM 610 C CA . ASP A 1 74 ? 3.287 -4.013 14.528 1.00 95.31 74 ASP A CA 1
ATOM 611 C C . ASP A 1 74 ? 2.773 -5.277 13.814 1.00 95.31 74 ASP A C 1
ATOM 613 O O . ASP A 1 74 ? 1.764 -5.218 13.116 1.00 95.31 74 ASP A O 1
ATOM 617 N N . THR A 1 75 ? 3.440 -6.420 14.003 1.00 95.94 75 THR A N 1
ATOM 618 C CA . THR A 1 75 ? 3.036 -7.721 13.443 1.00 95.94 75 THR A CA 1
ATOM 619 C C . THR A 1 75 ? 1.673 -8.165 13.967 1.00 95.94 75 THR A C 1
ATOM 621 O O . THR A 1 75 ? 0.796 -8.489 13.174 1.00 95.94 75 THR A O 1
ATOM 624 N N . GLU A 1 76 ? 1.462 -8.058 15.277 1.00 97.12 76 GLU A N 1
ATOM 625 C CA . GLU A 1 76 ? 0.198 -8.375 15.949 1.00 97.12 76 GLU A CA 1
ATOM 626 C C . GLU A 1 76 ? -0.935 -7.436 15.498 1.00 97.12 76 GLU A C 1
ATOM 628 O O . GLU A 1 76 ? -2.078 -7.851 15.313 1.00 97.12 76 GLU A O 1
ATOM 633 N N . VAL A 1 77 ? -0.634 -6.153 15.252 1.00 97.62 77 VAL A N 1
ATOM 634 C CA . VAL A 1 77 ? -1.617 -5.202 14.694 1.00 97.62 77 VAL A CA 1
ATOM 635 C C . VAL A 1 77 ? -2.095 -5.651 13.308 1.00 97.62 77 VAL A C 1
ATOM 637 O O . VAL A 1 77 ? -3.287 -5.561 12.999 1.00 97.62 77 VAL A O 1
ATOM 640 N N . LEU A 1 78 ? -1.182 -6.124 12.460 1.00 97.62 78 LEU A N 1
ATOM 641 C CA . LEU A 1 78 ? -1.524 -6.621 11.125 1.00 97.62 78 LEU A CA 1
ATOM 642 C C . LEU A 1 78 ? -2.320 -7.929 11.205 1.00 97.62 78 LEU A C 1
ATOM 644 O O . LEU A 1 78 ? -3.330 -8.057 10.514 1.00 97.62 78 LEU A O 1
ATOM 648 N N . GLU A 1 79 ? -1.928 -8.843 12.093 1.00 97.12 79 GLU A N 1
ATOM 649 C CA . GLU A 1 79 ? -2.611 -10.120 12.322 1.00 97.12 79 GLU A CA 1
ATOM 650 C C . GLU A 1 79 ? -4.063 -9.918 12.772 1.00 97.12 79 GLU A C 1
ATOM 652 O O . GLU A 1 79 ? -4.987 -10.376 12.099 1.00 97.12 79 GLU A O 1
ATOM 657 N N . ARG A 1 80 ? -4.291 -9.102 13.812 1.00 96.81 80 ARG A N 1
ATOM 658 C CA . ARG A 1 80 ? -5.642 -8.791 14.319 1.00 96.81 80 ARG A CA 1
ATOM 659 C C . ARG A 1 80 ? -6.562 -8.165 13.279 1.00 96.81 80 ARG A C 1
ATOM 661 O O . ARG A 1 80 ? -7.781 -8.298 13.366 1.00 96.81 80 ARG A O 1
ATOM 668 N N . THR A 1 81 ? -6.003 -7.411 12.335 1.00 97.00 81 THR A N 1
ATOM 669 C CA . THR A 1 81 ? -6.797 -6.726 11.305 1.00 97.00 81 THR A CA 1
ATOM 670 C C . THR A 1 81 ? -6.971 -7.558 10.038 1.00 97.00 81 THR A C 1
ATOM 672 O O . THR A 1 81 ? -7.842 -7.238 9.223 1.00 97.00 81 THR A O 1
ATOM 675 N N . GLY A 1 82 ? -6.149 -8.594 9.836 1.00 96.62 82 GLY A N 1
ATOM 676 C CA . GLY A 1 82 ? -6.075 -9.333 8.577 1.00 96.62 82 GLY A CA 1
ATOM 677 C C . GLY A 1 82 ? -5.721 -8.428 7.389 1.00 96.62 82 GLY A C 1
ATOM 678 O O . GLY A 1 82 ? -6.214 -8.631 6.273 1.00 96.62 82 GLY A O 1
ATOM 679 N N . ILE A 1 83 ? -4.955 -7.356 7.627 1.00 96.75 83 ILE A N 1
ATOM 680 C CA . ILE A 1 83 ? -4.517 -6.417 6.589 1.00 96.75 83 ILE A CA 1
ATOM 681 C C . ILE A 1 83 ? -3.025 -6.602 6.352 1.00 96.75 83 ILE A C 1
ATOM 683 O O . ILE A 1 83 ? -2.231 -6.659 7.283 1.00 96.75 83 ILE A O 1
ATOM 687 N N . LEU A 1 84 ? -2.647 -6.689 5.078 1.00 96.06 84 LEU A N 1
ATOM 688 C CA . LEU A 1 84 ? -1.256 -6.817 4.668 1.00 96.06 84 LEU A CA 1
ATOM 689 C C . LEU A 1 84 ? -0.456 -5.561 5.025 1.00 96.06 84 LEU A C 1
ATOM 691 O O . LEU A 1 84 ? -0.976 -4.448 4.996 1.00 96.06 84 LEU A O 1
ATOM 695 N N . SER A 1 85 ? 0.845 -5.725 5.268 1.00 95.69 85 SER A N 1
ATOM 696 C CA . SER A 1 85 ? 1.747 -4.581 5.418 1.00 95.69 85 SER A CA 1
ATOM 697 C C . SER A 1 85 ? 1.804 -3.739 4.137 1.00 95.69 85 SER A C 1
ATOM 699 O O . SER A 1 85 ? 1.608 -4.238 3.025 1.00 95.69 85 SER A O 1
ATOM 701 N N . ILE A 1 86 ? 2.164 -2.457 4.263 1.00 95.69 86 ILE A N 1
ATOM 702 C CA . ILE A 1 86 ? 2.344 -1.572 3.098 1.00 95.69 86 ILE A CA 1
ATOM 703 C C . ILE A 1 86 ? 3.383 -2.127 2.126 1.00 95.69 86 ILE A C 1
ATOM 705 O O . ILE A 1 86 ? 3.208 -2.036 0.915 1.00 95.69 86 ILE A O 1
ATOM 709 N N . HIS A 1 87 ? 4.446 -2.744 2.639 1.00 93.56 87 HIS A N 1
ATOM 710 C CA . HIS A 1 87 ? 5.469 -3.366 1.804 1.00 93.56 87 HIS A CA 1
ATOM 711 C C . HIS A 1 87 ? 4.913 -4.517 0.961 1.00 93.56 87 HIS A C 1
ATOM 713 O O . HIS A 1 87 ? 5.276 -4.641 -0.210 1.00 93.56 87 HIS A O 1
ATOM 719 N N . ALA A 1 88 ? 4.033 -5.338 1.538 1.00 93.94 88 ALA A N 1
ATOM 720 C CA . ALA A 1 88 ? 3.368 -6.419 0.822 1.00 93.94 88 ALA A CA 1
ATOM 721 C C . ALA A 1 88 ? 2.374 -5.874 -0.215 1.00 93.94 88 ALA A C 1
ATOM 723 O O . ALA A 1 88 ? 2.435 -6.274 -1.375 1.00 93.94 88 ALA A O 1
ATOM 724 N N . MET A 1 89 ? 1.537 -4.900 0.161 1.00 95.56 89 MET A N 1
ATOM 725 C CA . MET A 1 89 ? 0.555 -4.301 -0.753 1.00 95.56 89 MET A CA 1
ATOM 726 C C . MET A 1 89 ? 1.215 -3.600 -1.945 1.00 95.56 89 MET A C 1
ATOM 728 O O . MET A 1 89 ? 0.820 -3.829 -3.084 1.00 95.56 89 MET A O 1
ATOM 732 N N . LEU A 1 90 ? 2.261 -2.799 -1.711 1.00 93.88 90 LEU A N 1
ATOM 733 C CA . LEU A 1 90 ? 3.011 -2.138 -2.785 1.00 93.88 90 LEU A CA 1
ATOM 734 C C . LEU A 1 90 ? 3.599 -3.155 -3.765 1.00 93.88 90 LEU A C 1
ATOM 736 O O . LEU A 1 90 ? 3.486 -2.989 -4.977 1.00 93.88 90 LEU A O 1
ATOM 740 N N . ARG A 1 91 ? 4.189 -4.232 -3.241 1.00 92.19 91 ARG A N 1
ATOM 741 C CA . ARG A 1 91 ? 4.747 -5.307 -4.062 1.00 92.19 91 ARG A CA 1
ATOM 742 C C . ARG A 1 91 ? 3.667 -6.004 -4.880 1.00 92.19 91 ARG A C 1
ATOM 744 O O . ARG A 1 91 ? 3.863 -6.217 -6.070 1.00 92.19 91 ARG A O 1
ATOM 751 N N . GLN A 1 92 ? 2.533 -6.330 -4.264 1.00 93.25 92 GLN A N 1
ATOM 752 C CA . GLN A 1 92 ? 1.416 -6.987 -4.937 1.00 93.25 92 GLN A CA 1
ATOM 753 C C . GLN A 1 92 ? 0.864 -6.129 -6.082 1.00 93.25 92 GLN A C 1
ATOM 755 O O . GLN A 1 92 ? 0.682 -6.634 -7.186 1.00 93.25 92 GLN A O 1
ATOM 760 N N . VAL A 1 93 ? 0.643 -4.833 -5.842 1.00 93.75 93 VAL A N 1
ATOM 761 C CA . VAL A 1 93 ? 0.130 -3.895 -6.853 1.00 93.75 93 VAL A CA 1
ATOM 762 C C . VAL A 1 93 ? 1.120 -3.741 -8.014 1.00 93.75 93 VAL A C 1
ATOM 764 O O . VAL A 1 93 ? 0.722 -3.854 -9.173 1.00 93.75 93 VAL A O 1
ATOM 767 N N . GLN A 1 94 ? 2.415 -3.581 -7.722 1.00 92.62 94 GLN A N 1
ATOM 768 C CA . GLN A 1 94 ? 3.458 -3.489 -8.751 1.00 92.62 94 GLN A CA 1
ATOM 769 C C . GLN A 1 94 ? 3.578 -4.768 -9.585 1.00 92.62 94 GLN A C 1
ATOM 771 O O . GLN A 1 94 ? 3.648 -4.691 -10.808 1.00 92.62 94 GLN A O 1
ATOM 776 N N . LEU A 1 95 ? 3.558 -5.942 -8.948 1.00 92.12 95 LEU A N 1
ATOM 777 C CA . LEU A 1 95 ? 3.648 -7.224 -9.653 1.00 92.12 95 LEU A CA 1
ATOM 778 C C . LEU A 1 95 ? 2.397 -7.522 -10.481 1.00 92.12 95 LEU A C 1
ATOM 780 O O . LEU A 1 95 ? 2.496 -8.059 -11.583 1.00 92.12 95 LEU A O 1
ATOM 784 N N . ARG A 1 96 ? 1.212 -7.148 -9.983 1.00 93.81 96 ARG A N 1
ATOM 785 C CA . ARG A 1 96 ? -0.031 -7.280 -10.750 1.00 93.81 96 ARG A CA 1
ATOM 786 C C . ARG A 1 96 ? 0.018 -6.418 -12.008 1.00 93.81 96 ARG A C 1
ATOM 788 O O . ARG A 1 96 ? -0.324 -6.901 -13.087 1.00 93.81 96 ARG A O 1
ATOM 795 N N . TRP A 1 97 ? 0.470 -5.171 -11.874 1.00 92.81 97 TRP A N 1
ATOM 796 C CA . TRP A 1 97 ? 0.646 -4.265 -13.005 1.00 92.81 97 TRP A CA 1
ATOM 797 C C . TRP A 1 97 ? 1.691 -4.777 -13.993 1.00 92.81 97 TRP A C 1
ATOM 799 O O . TRP A 1 97 ? 1.413 -4.839 -15.186 1.00 92.81 97 TRP A O 1
ATOM 809 N N . SER A 1 98 ? 2.857 -5.223 -13.523 1.00 90.88 98 SER A N 1
ATOM 810 C CA . SER A 1 98 ? 3.892 -5.740 -14.420 1.00 90.88 98 SER A CA 1
ATOM 811 C C . SER A 1 98 ? 3.467 -7.013 -15.133 1.00 90.88 98 SER A C 1
ATOM 813 O O . SER A 1 98 ? 3.731 -7.159 -16.319 1.00 90.88 98 SER A O 1
ATOM 815 N N . GLY A 1 99 ? 2.766 -7.918 -14.447 1.00 91.12 99 GLY A N 1
ATOM 816 C CA . GLY A 1 99 ? 2.209 -9.111 -15.078 1.00 91.12 99 GLY A CA 1
ATOM 817 C C . GLY A 1 99 ? 1.145 -8.771 -16.123 1.00 91.12 99 GLY A C 1
ATOM 818 O O . GLY A 1 99 ? 0.993 -9.487 -17.109 1.00 91.12 99 GLY A O 1
ATOM 819 N N . HIS A 1 100 ? 0.397 -7.680 -15.943 1.00 92.12 100 HIS A N 1
ATOM 820 C CA . HIS A 1 100 ? -0.486 -7.169 -16.989 1.00 92.12 100 HIS A CA 1
ATOM 821 C C . HIS A 1 100 ? 0.312 -6.573 -18.156 1.00 92.12 100 HIS A C 1
ATOM 823 O O . HIS A 1 100 ? 0.036 -6.911 -19.300 1.00 92.12 100 HIS A O 1
ATOM 829 N N . LEU A 1 101 ? 1.340 -5.773 -17.866 1.00 91.12 101 LEU A N 1
ATOM 830 C CA . LEU A 1 101 ? 2.200 -5.129 -18.858 1.00 91.12 101 LEU A CA 1
ATOM 831 C C . LEU A 1 101 ? 2.926 -6.135 -19.763 1.00 91.12 101 LEU A C 1
ATOM 833 O O . LEU A 1 101 ? 3.003 -5.914 -20.963 1.00 91.12 101 LEU A O 1
ATOM 837 N N . VAL A 1 102 ? 3.399 -7.259 -19.220 1.00 89.12 102 VAL A N 1
ATOM 838 C CA . VAL A 1 102 ? 4.027 -8.341 -20.008 1.00 89.12 102 VAL A CA 1
ATOM 839 C C . VAL A 1 102 ? 3.045 -8.974 -20.989 1.00 89.12 102 VAL A C 1
ATOM 841 O O . VAL A 1 102 ? 3.417 -9.290 -22.113 1.00 89.12 102 VAL A O 1
ATOM 844 N N . ARG A 1 103 ? 1.788 -9.146 -20.566 1.00 91.62 103 ARG A N 1
ATOM 845 C CA . ARG A 1 103 ? 0.722 -9.756 -21.374 1.00 91.62 103 ARG A CA 1
ATOM 846 C C . ARG A 1 103 ? 0.087 -8.789 -22.373 1.00 91.62 103 ARG A C 1
ATOM 848 O O . ARG A 1 103 ? -0.710 -9.228 -23.193 1.00 91.62 103 ARG A O 1
ATOM 855 N N . MET A 1 104 ? 0.378 -7.489 -22.285 1.00 93.94 104 MET A N 1
ATOM 856 C CA . MET A 1 104 ? -0.072 -6.523 -23.286 1.00 93.94 104 MET A CA 1
ATOM 857 C C . MET A 1 104 ? 0.634 -6.761 -24.622 1.00 93.94 104 MET A C 1
ATOM 859 O O . MET A 1 104 ? 1.756 -7.262 -24.658 1.00 93.94 104 MET A O 1
ATOM 863 N N . ASP A 1 105 ? -0.014 -6.335 -25.700 1.00 93.94 105 ASP A N 1
ATOM 864 C CA . ASP A 1 105 ? 0.582 -6.269 -27.032 1.00 93.94 105 ASP A CA 1
ATOM 865 C C . ASP A 1 105 ? 1.797 -5.313 -27.065 1.00 93.94 105 ASP A C 1
ATOM 867 O O . ASP A 1 105 ? 1.814 -4.290 -26.364 1.00 93.94 105 ASP A O 1
ATOM 871 N N . ASP A 1 106 ? 2.818 -5.667 -27.849 1.00 90.69 106 ASP A N 1
ATOM 872 C CA . ASP A 1 106 ? 4.078 -4.922 -27.981 1.00 90.69 106 ASP A CA 1
ATOM 873 C C . ASP A 1 106 ? 3.903 -3.543 -28.617 1.00 90.69 106 ASP A C 1
ATOM 875 O O . ASP A 1 106 ? 4.694 -2.642 -28.340 1.00 90.69 106 ASP A O 1
ATOM 879 N N . GLU A 1 107 ? 2.843 -3.322 -29.392 1.00 92.50 107 GLU A N 1
ATOM 880 C CA . GLU A 1 107 ? 2.536 -2.026 -29.988 1.00 92.50 107 GLU A CA 1
ATOM 881 C C . GLU A 1 107 ? 1.983 -1.028 -28.962 1.00 92.50 107 GLU A C 1
ATOM 883 O O . GLU A 1 107 ? 2.057 0.193 -29.164 1.00 92.50 107 GLU A O 1
ATOM 888 N N . ARG A 1 108 ? 1.468 -1.506 -27.815 1.00 92.81 108 ARG A N 1
ATOM 889 C CA . ARG A 1 108 ? 0.874 -0.616 -26.809 1.00 92.81 108 ARG A CA 1
ATOM 890 C C . ARG A 1 108 ? 1.935 0.269 -26.166 1.00 92.81 108 ARG A C 1
ATOM 892 O O . ARG A 1 108 ? 2.932 -0.199 -25.613 1.00 92.81 108 ARG A O 1
ATOM 899 N N . LEU A 1 109 ? 1.637 1.568 -26.118 1.00 90.44 109 LEU A N 1
ATOM 900 C CA . LEU A 1 109 ? 2.517 2.595 -25.552 1.00 90.44 109 LEU A CA 1
ATOM 901 C C . LEU A 1 109 ? 3.093 2.251 -24.166 1.00 90.44 109 LEU A C 1
ATOM 903 O O . LEU A 1 109 ? 4.291 2.458 -23.989 1.00 90.44 109 LEU A O 1
ATOM 907 N N . PRO A 1 110 ? 2.337 1.704 -23.189 1.00 89.81 110 PRO A N 1
ATOM 908 C CA . PRO A 1 110 ? 2.911 1.367 -21.888 1.00 89.81 110 PRO A CA 1
ATOM 909 C C . PRO A 1 110 ? 4.014 0.309 -21.972 1.00 89.81 110 PRO A C 1
ATOM 911 O O . PRO A 1 110 ? 5.031 0.455 -21.301 1.00 89.81 110 PRO A O 1
ATOM 914 N N . LYS A 1 111 ? 3.845 -0.724 -22.809 1.00 90.38 111 LYS A N 1
ATOM 915 C CA . LYS A 1 111 ? 4.839 -1.790 -22.989 1.00 90.38 111 LYS A CA 1
ATOM 916 C C . LYS A 1 111 ? 6.053 -1.270 -23.759 1.00 90.38 111 LYS A C 1
ATOM 918 O O . LYS A 1 111 ? 7.180 -1.456 -23.303 1.00 90.38 111 LYS A O 1
ATOM 923 N N . ARG A 1 112 ? 5.828 -0.490 -24.823 1.00 90.00 112 ARG A N 1
ATOM 924 C CA . ARG A 1 112 ? 6.895 0.200 -25.572 1.00 90.00 112 ARG A CA 1
ATOM 925 C C . ARG A 1 112 ? 7.712 1.140 -24.700 1.00 90.00 112 ARG A C 1
ATOM 927 O O . ARG A 1 112 ? 8.930 1.097 -24.747 1.00 90.00 112 ARG A O 1
ATOM 934 N N . LEU A 1 113 ? 7.063 1.965 -23.881 1.00 88.19 113 LEU A N 1
ATOM 935 C CA . LEU A 1 113 ? 7.747 2.875 -22.961 1.00 88.19 113 LEU A CA 1
ATOM 936 C C . LEU A 1 113 ? 8.515 2.103 -21.887 1.00 88.19 113 LEU A C 1
ATOM 938 O O . LEU A 1 113 ? 9.581 2.526 -21.447 1.00 88.19 113 LEU A O 1
ATOM 942 N N . PHE A 1 114 ? 7.961 0.975 -21.444 1.00 85.25 114 PHE A N 1
ATOM 943 C CA . PHE A 1 114 ? 8.587 0.151 -20.431 1.00 85.25 114 PHE A CA 1
ATOM 944 C C . PHE A 1 114 ? 9.865 -0.510 -20.935 1.00 85.25 114 PHE A C 1
ATOM 946 O O . PHE A 1 114 ? 10.891 -0.427 -20.263 1.00 85.25 114 PHE A O 1
ATOM 953 N N . TYR A 1 115 ? 9.810 -1.184 -22.084 1.00 84.75 115 TYR A N 1
ATOM 954 C CA . TYR A 1 115 ? 10.943 -1.909 -22.661 1.00 84.75 115 TYR A CA 1
ATOM 955 C C . TYR A 1 115 ? 11.853 -1.028 -23.518 1.00 84.75 115 TYR A C 1
ATOM 957 O O . TYR A 1 115 ? 13.015 -1.376 -23.681 1.00 84.75 115 TYR A O 1
ATOM 965 N N . GLY A 1 116 ? 11.369 0.124 -23.977 1.00 81.81 116 GLY A N 1
ATOM 966 C CA . GLY A 1 116 ? 12.137 1.081 -24.757 1.00 81.81 116 GLY A CA 1
ATOM 967 C C . GLY A 1 116 ? 13.322 1.637 -23.978 1.00 81.81 116 GLY A C 1
ATOM 968 O O . GLY A 1 116 ? 13.197 2.070 -22.829 1.00 81.81 116 GLY A O 1
ATOM 969 N N . ASP A 1 117 ? 14.477 1.636 -24.630 1.00 71.38 117 ASP A N 1
ATOM 970 C CA . ASP A 1 117 ? 15.665 2.325 -24.156 1.00 71.38 117 ASP A CA 1
ATOM 971 C C . ASP A 1 117 ? 15.774 3.697 -24.820 1.00 71.38 117 ASP A C 1
ATOM 973 O O . ASP A 1 117 ? 15.332 3.919 -25.948 1.00 71.38 117 ASP A O 1
ATOM 977 N N . VAL A 1 118 ? 16.346 4.655 -24.092 1.00 69.06 118 VAL A N 1
ATOM 978 C CA . VAL A 1 118 ? 16.614 5.979 -24.652 1.00 69.06 118 VAL A CA 1
ATOM 979 C C . VAL A 1 118 ? 17.802 5.832 -25.601 1.00 69.06 118 VAL A C 1
ATOM 981 O O . VAL A 1 118 ? 18.905 5.538 -25.147 1.00 69.06 118 VAL A O 1
ATOM 984 N N . ALA A 1 119 ? 17.571 6.017 -26.902 1.00 68.62 119 ALA A N 1
ATOM 985 C CA . ALA A 1 119 ? 18.589 5.843 -27.942 1.00 68.62 119 ALA A CA 1
ATOM 986 C C . ALA A 1 119 ? 19.781 6.809 -27.798 1.00 68.62 119 ALA A C 1
ATOM 988 O O . ALA A 1 119 ? 20.887 6.507 -28.236 1.00 68.62 119 ALA A O 1
ATOM 989 N N . THR A 1 120 ? 19.569 7.966 -27.166 1.00 75.44 120 THR A N 1
ATOM 990 C CA . THR A 1 120 ? 20.576 9.016 -26.991 1.00 75.44 120 THR A CA 1
ATOM 991 C C . THR A 1 120 ? 20.573 9.572 -25.569 1.00 75.44 120 THR A C 1
ATOM 993 O O . THR A 1 120 ? 19.532 9.821 -24.966 1.00 75.44 120 THR A O 1
ATOM 996 N N . GLY A 1 121 ? 21.769 9.800 -25.025 1.00 68.44 121 GLY A N 1
ATOM 997 C CA . GLY A 1 121 ? 21.968 10.383 -23.699 1.00 68.44 121 GLY A CA 1
ATOM 998 C C . GLY A 1 121 ? 22.645 9.424 -22.723 1.00 68.44 121 GLY A C 1
ATOM 999 O O . GLY A 1 121 ? 22.195 8.306 -22.480 1.00 68.44 121 GLY A O 1
ATOM 1000 N N . SER A 1 122 ? 23.739 9.883 -22.122 1.00 71.56 122 SER A N 1
ATOM 1001 C CA . SER A 1 122 ? 24.430 9.168 -21.055 1.00 71.56 122 SER A CA 1
ATOM 1002 C C . SER A 1 122 ? 23.827 9.530 -19.698 1.00 71.56 122 SER A C 1
ATOM 1004 O O . SER A 1 122 ? 23.379 10.653 -19.447 1.00 71.56 122 SER A O 1
ATOM 1006 N N . ARG A 1 123 ? 23.799 8.567 -18.774 1.00 73.25 123 ARG A N 1
ATOM 1007 C CA . ARG A 1 123 ? 23.479 8.884 -17.381 1.00 73.25 123 ARG A CA 1
ATOM 1008 C C . ARG A 1 123 ? 24.692 9.508 -16.714 1.00 73.25 123 ARG A C 1
ATOM 1010 O O . ARG A 1 123 ? 25.807 9.023 -16.877 1.00 73.25 123 ARG A O 1
ATOM 1017 N N . ARG A 1 124 ? 24.448 10.519 -15.878 1.00 73.31 124 ARG A N 1
ATOM 1018 C CA . ARG A 1 124 ? 25.481 11.065 -14.992 1.00 73.31 124 ARG A CA 1
ATOM 1019 C C . AR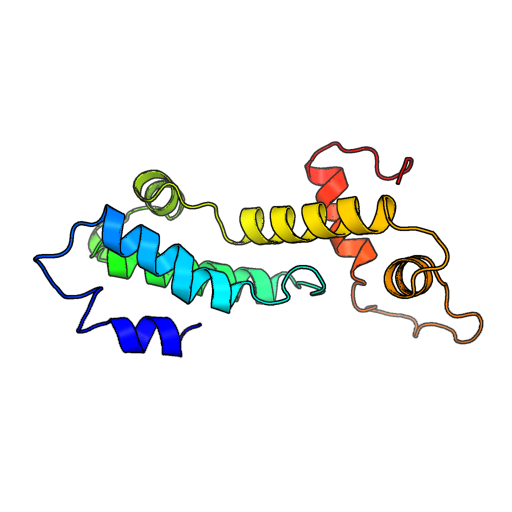G A 1 124 ? 26.085 9.934 -14.150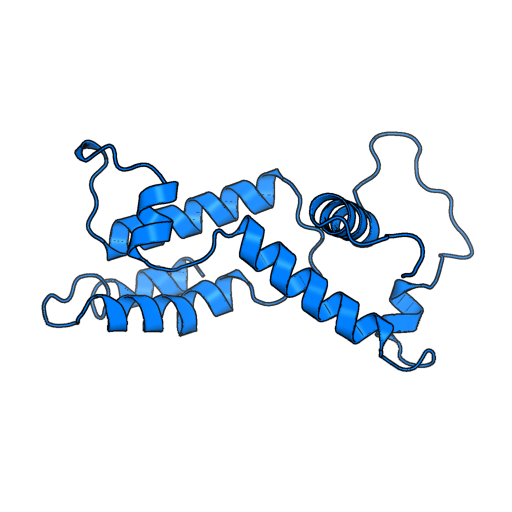 1.00 73.31 124 ARG A C 1
ATOM 1021 O O . ARG A 1 124 ? 25.350 9.101 -13.604 1.00 73.31 124 ARG A O 1
ATOM 1028 N N . GLN A 1 125 ? 27.412 9.898 -14.076 1.00 74.56 125 GLN A N 1
ATOM 1029 C CA . GLN A 1 125 ? 28.136 9.013 -13.166 1.00 74.56 125 GLN A CA 1
ATOM 1030 C C . GLN A 1 125 ? 27.837 9.407 -11.708 1.00 74.56 125 GLN A C 1
ATOM 1032 O O . GLN A 1 125 ? 27.617 10.581 -11.411 1.00 74.56 125 GLN A O 1
ATOM 1037 N N . GLY A 1 126 ? 27.773 8.420 -10.807 1.00 79.81 126 GLY A N 1
ATOM 1038 C CA . GLY A 1 126 ? 27.478 8.614 -9.381 1.00 79.81 126 GLY A CA 1
ATOM 1039 C C . GLY A 1 126 ? 26.186 7.935 -8.908 1.00 79.81 126 GLY A C 1
ATOM 1040 O O . GLY A 1 126 ? 25.737 6.949 -9.492 1.00 79.81 126 GLY A O 1
ATOM 1041 N N . GLY A 1 127 ? 25.591 8.451 -7.825 1.00 73.50 127 GLY A N 1
ATOM 1042 C CA . GLY A 1 127 ? 24.407 7.894 -7.155 1.00 73.50 127 GLY A CA 1
ATOM 1043 C C . GLY A 1 127 ? 23.126 7.961 -7.994 1.00 73.50 127 GLY A C 1
ATOM 1044 O O . GLY A 1 127 ? 22.239 8.776 -7.739 1.00 73.50 127 GLY A O 1
ATOM 1045 N N . GLN A 1 128 ? 23.021 7.104 -9.010 1.00 76.31 128 GLN A N 1
ATOM 1046 C CA . GLN A 1 128 ? 21.886 7.088 -9.923 1.00 76.31 128 GLN A CA 1
ATOM 1047 C C . GLN A 1 128 ? 20.582 6.759 -9.191 1.00 76.31 128 GLN A C 1
ATOM 1049 O O . GLN A 1 128 ? 20.473 5.792 -8.432 1.00 76.31 128 GLN A O 1
ATOM 1054 N N . LYS A 1 129 ? 19.543 7.552 -9.470 1.00 76.31 129 LYS A N 1
ATOM 1055 C CA . LYS A 1 129 ? 18.187 7.279 -8.993 1.00 76.31 129 LYS A CA 1
ATOM 1056 C C . LYS A 1 129 ? 17.709 5.930 -9.543 1.00 76.31 129 LYS A C 1
ATOM 1058 O O . LYS A 1 129 ? 17.778 5.683 -10.752 1.00 76.31 129 LYS A O 1
ATOM 1063 N N . ARG A 1 130 ? 17.189 5.089 -8.641 1.00 80.12 130 ARG A N 1
ATOM 1064 C CA . ARG A 1 130 ? 16.561 3.804 -8.989 1.00 80.12 130 ARG A CA 1
ATOM 1065 C C . ARG A 1 130 ? 15.431 4.004 -9.993 1.00 80.12 130 ARG A C 1
ATOM 1067 O O . ARG A 1 130 ? 14.603 4.897 -9.816 1.00 80.12 130 ARG A O 1
ATOM 1074 N N . ARG A 1 131 ? 15.397 3.145 -11.009 1.00 83.75 131 ARG A N 1
ATOM 1075 C CA . ARG A 1 131 ? 14.285 3.009 -11.949 1.00 83.75 131 ARG A CA 1
ATOM 1076 C C . ARG A 1 131 ? 13.207 2.109 -11.357 1.00 83.75 131 ARG A C 1
ATOM 1078 O O . ARG A 1 131 ? 13.443 1.337 -10.427 1.00 83.75 131 ARG A O 1
ATOM 1085 N N . TYR A 1 132 ? 12.031 2.152 -11.969 1.00 85.19 132 TYR A N 1
ATOM 1086 C CA . TYR A 1 132 ? 10.949 1.233 -11.644 1.00 85.19 132 TYR A CA 1
ATOM 1087 C C . TYR A 1 132 ? 11.377 -0.230 -11.850 1.00 85.19 132 TYR A C 1
ATOM 1089 O O . TYR A 1 132 ? 11.200 -1.057 -10.956 1.00 85.19 132 TYR A O 1
ATOM 1097 N N . LYS A 1 133 ? 12.042 -0.515 -12.984 1.00 85.62 133 LYS A N 1
ATOM 1098 C CA . LYS A 1 133 ? 12.625 -1.830 -13.306 1.00 85.62 133 LYS A CA 1
ATOM 1099 C C . LYS A 1 133 ? 13.521 -2.364 -12.181 1.00 85.62 133 LYS A C 1
ATOM 1101 O O . LYS A 1 133 ? 13.448 -3.547 -11.869 1.00 85.62 133 LYS A O 1
ATOM 1106 N N . ASP A 1 134 ? 14.315 -1.511 -11.533 1.00 87.19 134 ASP A N 1
ATOM 1107 C CA . ASP A 1 134 ? 15.233 -1.931 -10.463 1.00 87.19 134 ASP A CA 1
ATOM 1108 C C . ASP A 1 134 ? 14.469 -2.384 -9.212 1.00 87.19 134 ASP A C 1
ATOM 1110 O O . ASP A 1 134 ? 14.775 -3.421 -8.618 1.00 87.19 134 ASP A O 1
ATOM 1114 N N . THR A 1 135 ? 13.444 -1.619 -8.825 1.00 86.38 135 THR A N 1
ATOM 1115 C CA . THR A 1 135 ? 12.558 -1.965 -7.706 1.00 86.38 135 THR A CA 1
ATOM 1116 C C . THR A 1 135 ? 11.826 -3.273 -7.981 1.00 86.38 135 THR A C 1
ATOM 1118 O O . THR A 1 135 ? 11.734 -4.124 -7.097 1.00 86.38 135 THR A O 1
ATOM 1121 N N . LEU A 1 136 ? 11.368 -3.471 -9.216 1.00 87.00 136 LEU A N 1
ATOM 1122 C CA . LEU A 1 136 ? 10.635 -4.669 -9.587 1.00 87.00 136 LEU A CA 1
ATOM 1123 C C . LEU A 1 136 ? 11.531 -5.911 -9.655 1.00 87.00 136 LEU A C 1
ATOM 1125 O O . LEU A 1 136 ? 11.179 -6.936 -9.078 1.00 87.00 136 LEU A O 1
ATOM 1129 N N . LYS A 1 137 ? 12.735 -5.805 -10.232 1.00 87.94 137 LYS A N 1
ATOM 1130 C CA . LYS A 1 137 ? 13.741 -6.881 -10.198 1.00 87.94 137 LYS A CA 1
ATOM 1131 C C . LYS A 1 137 ? 14.081 -7.291 -8.766 1.00 87.94 137 LYS A C 1
ATOM 1133 O O . LYS A 1 137 ? 14.174 -8.481 -8.474 1.00 87.94 137 LYS A O 1
ATOM 1138 N N . LYS A 1 138 ? 14.223 -6.324 -7.848 1.00 88.12 138 LYS A N 1
ATOM 1139 C CA . LYS A 1 138 ? 14.397 -6.622 -6.418 1.00 88.12 138 LYS A CA 1
ATOM 1140 C C . LYS A 1 138 ? 13.197 -7.396 -5.869 1.00 88.12 138 LYS A C 1
ATOM 1142 O O . LYS A 1 138 ? 13.386 -8.342 -5.107 1.00 88.12 138 LYS A O 1
ATOM 1147 N N . SER A 1 139 ? 11.985 -7.002 -6.251 1.00 88.06 139 SER A N 1
ATOM 1148 C CA . SER A 1 139 ? 10.771 -7.668 -5.797 1.00 88.06 139 SER A CA 1
ATOM 1149 C C . SER A 1 139 ? 10.642 -9.107 -6.290 1.00 88.06 139 SER A C 1
ATOM 1151 O O . SER A 1 139 ? 10.312 -9.966 -5.477 1.00 88.06 139 SER A O 1
ATOM 1153 N N . LEU A 1 140 ? 10.956 -9.368 -7.563 1.00 89.00 140 LEU A N 1
ATOM 1154 C CA . LEU A 1 140 ? 10.963 -10.710 -8.156 1.00 89.00 140 LEU A CA 1
ATOM 1155 C C . LEU A 1 140 ? 11.988 -11.622 -7.481 1.00 89.00 140 LEU A C 1
ATOM 1157 O O . LEU A 1 140 ? 11.638 -12.718 -7.057 1.00 89.00 140 LEU A O 1
ATOM 1161 N N . LYS A 1 141 ? 13.220 -11.131 -7.278 1.00 89.31 141 LYS A N 1
ATOM 1162 C CA . LYS A 1 141 ? 14.276 -11.885 -6.580 1.00 89.31 141 LYS A CA 1
ATOM 1163 C C . LYS A 1 141 ? 13.863 -12.295 -5.168 1.00 89.31 141 LYS A C 1
ATOM 1165 O O . LYS A 1 141 ? 14.104 -13.422 -4.761 1.00 89.31 141 LYS A O 1
ATOM 1170 N N . GLN A 1 142 ? 13.219 -11.391 -4.429 1.00 87.44 142 GLN A N 1
ATOM 1171 C CA . GLN A 1 142 ? 12.729 -11.681 -3.076 1.00 87.44 142 GLN A CA 1
ATOM 1172 C C . GLN A 1 142 ? 11.601 -12.720 -3.045 1.00 87.44 142 GLN A C 1
ATOM 1174 O O . GLN A 1 142 ? 11.383 -13.322 -2.003 1.00 87.44 142 GLN A O 1
ATOM 1179 N N . LEU A 1 143 ? 10.894 -12.914 -4.159 1.00 86.75 143 LEU A N 1
ATOM 1180 C CA . LEU A 1 143 ? 9.846 -13.923 -4.312 1.00 86.75 143 LEU A CA 1
ATOM 1181 C C . LEU A 1 143 ? 10.332 -15.175 -5.054 1.00 86.75 143 LEU A C 1
ATOM 1183 O O . LEU A 1 143 ? 9.510 -16.006 -5.415 1.00 86.75 143 LEU A O 1
ATOM 1187 N N . GLN A 1 144 ? 11.640 -15.290 -5.316 1.00 86.56 144 GLN A N 1
ATOM 1188 C CA . GLN A 1 144 ? 12.237 -16.396 -6.075 1.00 86.56 144 GLN A CA 1
ATOM 1189 C C . GLN A 1 144 ? 11.641 -16.580 -7.485 1.00 86.56 144 GLN A C 1
ATOM 1191 O O . GLN A 1 144 ? 11.696 -17.662 -8.060 1.00 86.56 144 GLN A O 1
ATOM 1196 N N . ILE A 1 145 ? 11.106 -15.508 -8.077 1.00 84.31 145 ILE A N 1
ATOM 1197 C CA . ILE A 1 145 ? 10.634 -15.514 -9.464 1.00 84.31 145 ILE A CA 1
ATOM 1198 C C . ILE A 1 145 ? 11.829 -15.215 -10.369 1.00 84.31 145 ILE A C 1
ATOM 1200 O O . ILE A 1 145 ? 12.551 -14.236 -10.145 1.00 84.31 145 ILE A O 1
ATOM 1204 N N . ASN A 1 146 ? 12.035 -16.045 -11.395 1.00 78.50 146 ASN A N 1
ATOM 1205 C CA . ASN A 1 146 ? 13.132 -15.861 -12.337 1.00 78.50 146 ASN A CA 1
ATOM 1206 C C . ASN A 1 146 ? 12.991 -14.511 -13.062 1.00 78.50 146 ASN A C 1
ATOM 1208 O O . ASN A 1 146 ? 12.044 -14.271 -13.805 1.00 78.50 146 ASN A O 1
ATOM 1212 N N . SER A 1 147 ? 13.950 -13.613 -12.829 1.00 70.88 147 SER A N 1
ATOM 1213 C CA . SER A 1 147 ? 13.965 -12.281 -13.436 1.00 70.88 147 SER A CA 1
ATOM 1214 C C . SER A 1 147 ? 14.508 -12.255 -14.869 1.00 70.88 147 SER A C 1
ATOM 1216 O O . SER A 1 147 ? 14.532 -11.180 -15.460 1.00 70.88 147 SER A O 1
ATOM 1218 N N . ALA A 1 148 ? 15.022 -13.382 -15.375 1.00 66.44 148 ALA A N 1
ATOM 1219 C CA . ALA A 1 148 ? 15.565 -13.522 -16.727 1.00 66.44 148 ALA A CA 1
ATOM 1220 C C . AL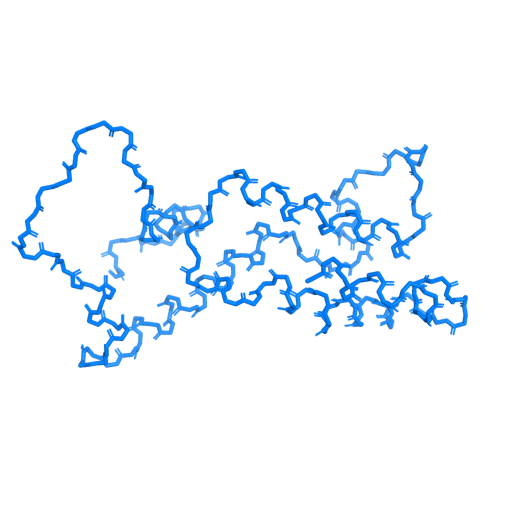A A 1 148 ? 14.515 -13.989 -17.750 1.00 66.44 148 ALA A C 1
ATOM 1222 O O . ALA A 1 148 ? 14.703 -13.781 -18.941 1.00 66.44 148 ALA A O 1
ATOM 1223 N N . THR A 1 149 ? 13.411 -14.587 -17.297 1.00 61.72 149 THR A N 1
ATOM 1224 C CA . THR A 1 149 ? 12.291 -15.046 -18.140 1.00 61.72 149 THR A CA 1
ATOM 1225 C C . THR A 1 149 ? 11.157 -14.012 -18.205 1.00 61.72 149 THR A C 1
ATOM 1227 O O . THR A 1 149 ? 9.988 -14.388 -18.265 1.00 61.72 149 THR A O 1
ATOM 1230 N N . TRP A 1 150 ? 11.487 -12.720 -18.096 1.00 59.19 150 TRP A N 1
ATOM 1231 C CA . TRP A 1 150 ? 10.544 -11.604 -17.948 1.00 59.19 150 TRP A CA 1
ATOM 1232 C C . TRP A 1 150 ? 10.722 -10.530 -19.024 1.00 59.19 150 TRP A C 1
ATOM 1234 O O . TRP A 1 150 ? 11.894 -10.222 -19.331 1.00 59.19 150 TRP A O 1
#

Secondary structure (DSSP, 8-state):
-HHHHHHTIIIIIS-TTS-HHHHHHHIIIIIIHHHSTTTTT----HHHHHHHHHHHHHHHHHHTT--GGG---HHHHHHHHT---HHHHHHHHHHHHHHHHHHS-TTSHHHHHHH---SS-PPPSSSPPPPHHHHHHHHHHHTT--SS--

Sequence (150 aa):
ASQAFGRLQASVWNRHGIHLNTKLKMYKAVVLSTLLYGAETWTVYSNQARKLNHFHLSCL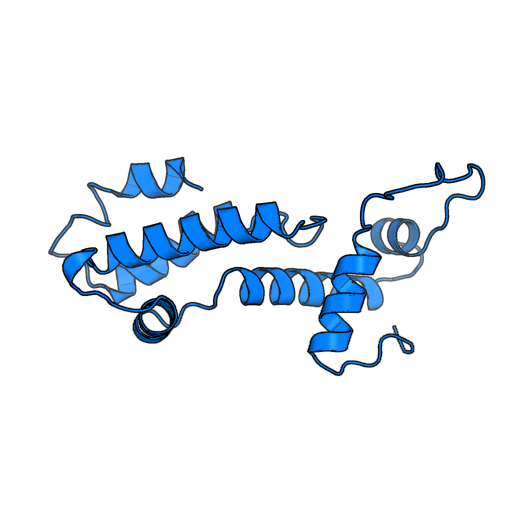RRILKLRWQDRIPDTEVLERTGILSIHAMLRQVQLRWSGHLVRMDDERLPKRLFYGDVATGSRRQGGQKRRYKDTLKKSLKQLQINSATW

Organism: Schistocephalus solidus (NCBI:txid70667)